Protein AF-A0A497JT30-F1 (afdb_monomer)

Radius of gyration: 20.69 Å; Cα contacts (8 Å, |Δi|>4): 55; chains: 1; bounding box: 44×39×53 Å

Solvent-accessible surface area (backbone atoms only — not comparable to full-atom values): 7100 Å² total; per-residue (Å²): 135,61,70,67,60,53,50,54,54,53,60,71,42,74,83,38,90,45,52,73,47,78,44,76,45,82,102,48,102,50,73,47,77,42,69,47,91,66,55,77,68,59,43,50,54,49,53,52,51,52,50,51,35,32,76,68,68,75,34,91,74,86,84,87,82,90,79,80,69,91,80,66,80,90,70,81,79,63,70,88,45,52,54,95,96,35,80,62,85,58,63,70,64,52,51,54,52,49,54,50,52,52,54,52,52,64,74,75,109

Foldseek 3Di:
DDLVLLVVVVVVCPPPPQFPDKDDDPPDSDIDTDGPDQDPVNVVVVVVVVVVCCVVVSDVDDDDDDDDPPPDDDDDDPPVQDDPNDRDDPPVVVVVVVVVVVVVVVVVD

Secondary structure (DSSP, 8-state):
--HHHHHHHHHHHTT-TTEEEEEEPTTSS-EEEEE-S--HHHHHHHHHHHHHHHHTTSSS---------TT----PPPGGGEETTEE---HHHHHHHHHHHHHHHHH--

Structure (mmCIF, N/CA/C/O backbone):
data_AF-A0A497JT30-F1
#
_entry.id   AF-A0A497JT30-F1
#
loop_
_atom_site.group_PDB
_atom_site.id
_atom_site.type_symbol
_atom_site.label_atom_id
_atom_site.label_alt_id
_atom_site.label_comp_id
_atom_site.label_asym_id
_atom_site.label_entity_id
_atom_site.label_seq_id
_atom_site.pdbx_PDB_ins_code
_atom_site.Cartn_x
_atom_site.Cartn_y
_atom_site.Cartn_z
_atom_site.occupancy
_atom_site.B_iso_or_equiv
_atom_site.auth_seq_id
_atom_site.auth_comp_id
_atom_site.auth_asym_id
_atom_site.auth_atom_id
_atom_site.pdbx_PDB_model_num
ATOM 1 N N . TYR A 1 1 ? -12.334 12.713 10.393 1.00 57.72 1 TYR A N 1
ATOM 2 C CA . TYR A 1 1 ? -11.340 11.716 10.822 1.00 57.72 1 TYR A CA 1
ATOM 3 C C . TYR A 1 1 ? -10.087 12.429 11.254 1.00 57.72 1 TYR A C 1
ATOM 5 O O . TYR A 1 1 ? -9.625 13.301 10.525 1.00 57.72 1 TYR A O 1
ATOM 13 N N . ASP A 1 2 ? -9.592 12.078 12.431 1.00 77.50 2 ASP A N 1
ATOM 14 C CA . ASP A 1 2 ? -8.378 12.620 13.038 1.00 77.50 2 ASP A CA 1
ATOM 15 C C . ASP A 1 2 ? -7.123 11.919 12.472 1.00 77.50 2 ASP A C 1
ATOM 17 O O . ASP A 1 2 ? -7.179 10.745 12.093 1.00 77.50 2 ASP A O 1
ATOM 21 N N . ASN A 1 3 ? -6.002 12.636 12.374 1.00 80.00 3 ASN A N 1
ATOM 22 C CA . ASN A 1 3 ? -4.718 12.078 11.937 1.00 80.00 3 ASN A CA 1
ATOM 23 C C . ASN A 1 3 ? -4.193 11.031 12.932 1.00 80.00 3 ASN A C 1
ATOM 25 O O . ASN A 1 3 ? -3.525 10.083 12.520 1.00 80.00 3 ASN A O 1
ATOM 29 N N . GLU A 1 4 ? -4.521 11.157 14.222 1.00 85.44 4 GLU A N 1
ATOM 30 C CA . GLU A 1 4 ? -4.093 10.199 15.246 1.00 85.44 4 GLU A CA 1
ATOM 31 C C . GLU A 1 4 ? -4.699 8.804 15.017 1.00 85.44 4 GLU A C 1
ATOM 33 O O . GLU A 1 4 ? -4.009 7.787 15.107 1.00 85.44 4 GLU A O 1
ATOM 38 N N . GLN A 1 5 ? -5.984 8.742 14.657 1.00 83.75 5 GLN A N 1
ATOM 39 C CA . GLN A 1 5 ? -6.664 7.477 14.361 1.00 83.75 5 GLN A CA 1
ATOM 40 C C . GLN A 1 5 ? -6.076 6.799 13.123 1.00 83.75 5 GLN A C 1
ATOM 42 O O . GLN A 1 5 ? -5.855 5.587 13.128 1.00 83.75 5 GLN A O 1
ATOM 47 N N . LEU A 1 6 ? -5.765 7.582 12.086 1.00 85.88 6 LEU A N 1
ATOM 48 C CA . LEU A 1 6 ? -5.118 7.052 10.892 1.00 85.88 6 LEU A CA 1
ATOM 49 C C . LEU A 1 6 ? -3.718 6.509 11.208 1.00 85.88 6 LEU A C 1
ATOM 51 O O . LEU A 1 6 ? -3.355 5.446 10.711 1.00 85.88 6 LEU A O 1
ATOM 55 N N . ALA A 1 7 ? -2.950 7.197 12.057 1.00 88.31 7 ALA A N 1
ATOM 56 C CA . ALA A 1 7 ? -1.636 6.731 12.492 1.00 88.31 7 ALA A CA 1
ATOM 57 C C . ALA A 1 7 ? -1.726 5.418 13.288 1.00 88.31 7 ALA A C 1
ATOM 59 O O . ALA A 1 7 ? -0.951 4.496 13.038 1.00 88.31 7 ALA A O 1
ATOM 60 N N . LYS A 1 8 ? -2.706 5.283 14.193 1.00 88.56 8 LYS A N 1
ATOM 61 C CA . LYS A 1 8 ? -2.958 4.026 14.923 1.00 88.56 8 LYS A CA 1
ATOM 62 C C . LYS A 1 8 ? -3.307 2.876 13.978 1.00 88.56 8 LYS A C 1
ATOM 64 O O . LYS A 1 8 ? -2.776 1.781 14.143 1.00 88.56 8 LYS A O 1
ATOM 69 N N . PHE A 1 9 ? -4.152 3.127 12.978 1.00 86.50 9 PHE A N 1
ATOM 70 C CA . PHE A 1 9 ? -4.489 2.129 11.962 1.00 86.50 9 PHE A CA 1
ATOM 71 C C . PHE A 1 9 ? -3.287 1.766 11.077 1.00 86.50 9 PHE A C 1
ATOM 73 O O . PHE A 1 9 ? -3.046 0.592 10.835 1.00 86.50 9 PHE A O 1
ATOM 80 N N . ALA A 1 10 ? -2.478 2.738 10.645 1.00 90.00 10 ALA A N 1
ATOM 81 C CA . ALA A 1 10 ? -1.241 2.454 9.915 1.00 90.00 10 ALA A CA 1
ATOM 82 C C . ALA A 1 10 ? -0.299 1.565 10.741 1.00 90.00 10 ALA A C 1
ATOM 84 O O . ALA A 1 10 ? 0.209 0.565 10.240 1.00 90.00 10 ALA A O 1
ATOM 85 N N . ASN A 1 11 ? -0.120 1.891 12.023 1.00 90.44 11 ASN A N 1
ATOM 86 C CA . ASN A 1 11 ? 0.740 1.129 12.924 1.00 90.44 11 ASN A CA 1
ATOM 87 C C . ASN A 1 11 ? 0.245 -0.303 13.152 1.00 90.44 11 ASN A C 1
ATOM 89 O O . ASN A 1 11 ? 1.070 -1.201 13.281 1.00 90.44 11 ASN A O 1
ATOM 93 N N . SER A 1 12 ? -1.071 -0.544 13.156 1.00 88.62 12 SER A N 1
ATOM 94 C CA . SER A 1 12 ? -1.621 -1.899 13.307 1.00 88.62 12 SER A CA 1
ATOM 95 C C . SER A 1 12 ? -1.442 -2.787 12.069 1.00 88.62 12 SER A C 1
ATOM 97 O O . SER A 1 12 ? -1.697 -3.991 12.144 1.00 88.62 12 SER A O 1
ATOM 99 N N . LEU A 1 13 ? -1.026 -2.208 10.937 1.00 88.38 13 LEU A N 1
ATOM 100 C CA . LEU A 1 13 ? -0.722 -2.922 9.697 1.00 88.38 13 LEU A CA 1
ATOM 101 C C . LEU A 1 13 ? 0.776 -3.236 9.543 1.00 88.38 13 LEU A C 1
ATOM 103 O O . LEU A 1 13 ? 1.115 -4.166 8.817 1.00 88.38 13 LEU A O 1
ATOM 107 N N . LEU A 1 14 ? 1.674 -2.501 10.210 1.00 86.94 14 LEU A N 1
ATOM 108 C CA . LEU A 1 14 ? 3.131 -2.620 10.018 1.00 86.94 14 LEU A CA 1
ATOM 109 C C . LEU A 1 14 ? 3.708 -3.991 10.406 1.00 86.94 14 LEU A C 1
ATOM 111 O O . LEU A 1 14 ? 4.725 -4.405 9.862 1.00 86.94 14 LEU A O 1
ATOM 115 N N . ASP A 1 15 ? 3.067 -4.695 11.334 1.00 88.50 15 ASP A N 1
ATOM 116 C CA . ASP A 1 15 ? 3.448 -6.026 11.816 1.00 88.50 15 ASP A CA 1
ATOM 117 C C . ASP A 1 15 ? 2.780 -7.171 11.028 1.00 88.50 15 ASP A C 1
ATOM 119 O O . ASP A 1 15 ? 2.979 -8.349 11.331 1.00 88.50 15 ASP A O 1
ATOM 123 N N . LYS A 1 16 ? 1.953 -6.859 10.022 1.00 87.31 16 LYS A N 1
ATOM 124 C CA . LYS A 1 16 ? 1.192 -7.864 9.277 1.00 87.31 16 LYS A CA 1
ATOM 125 C C . LYS A 1 16 ? 1.969 -8.341 8.054 1.00 87.31 16 LYS A C 1
ATOM 127 O O . LYS A 1 16 ? 2.204 -7.597 7.113 1.00 87.31 16 LYS A O 1
ATOM 132 N N . HIS A 1 17 ? 2.264 -9.637 8.025 1.00 84.62 17 HIS A N 1
ATOM 133 C CA . HIS A 1 17 ? 3.058 -10.306 6.985 1.00 84.62 17 HIS A CA 1
ATOM 134 C C . HIS A 1 17 ? 2.541 -10.147 5.544 1.00 84.62 17 HIS A C 1
ATOM 136 O O . HIS A 1 17 ? 3.300 -10.332 4.597 1.00 84.62 17 HIS A O 1
ATOM 142 N N . PHE A 1 18 ? 1.256 -9.841 5.359 1.00 85.00 18 PHE A N 1
ATOM 143 C CA . PHE A 1 18 ? 0.665 -9.634 4.034 1.00 85.00 18 PHE A CA 1
ATOM 144 C C . PHE A 1 18 ? 0.793 -8.195 3.519 1.00 85.00 18 PHE A C 1
ATOM 146 O O . PHE A 1 18 ? 0.468 -7.927 2.361 1.00 85.00 18 PHE A O 1
ATOM 153 N N . ILE A 1 19 ? 1.256 -7.270 4.359 1.00 89.31 19 ILE A N 1
ATOM 154 C CA . ILE A 1 19 ? 1.463 -5.871 4.008 1.00 89.31 19 ILE A CA 1
ATOM 155 C C . ILE A 1 19 ? 2.862 -5.737 3.416 1.00 89.31 19 ILE A C 1
ATOM 157 O O . ILE A 1 19 ? 3.866 -5.974 4.079 1.00 89.31 19 ILE A O 1
ATOM 161 N N . TRP A 1 20 ? 2.921 -5.369 2.139 1.00 87.19 20 TRP A N 1
ATOM 162 C CA . TRP A 1 20 ? 4.174 -5.151 1.422 1.00 87.19 20 TRP A CA 1
ATOM 163 C C . TRP A 1 20 ? 4.661 -3.713 1.570 1.00 87.19 20 TRP A C 1
ATOM 165 O O . TRP A 1 20 ? 5.845 -3.473 1.794 1.00 87.19 20 TRP A O 1
ATOM 175 N N . SER A 1 21 ? 3.755 -2.742 1.443 1.00 88.25 21 SER A N 1
ATOM 176 C CA . SER A 1 21 ? 4.083 -1.339 1.672 1.00 88.25 21 SER A CA 1
ATOM 177 C C . SER A 1 21 ? 2.871 -0.511 2.090 1.00 88.25 21 SER A C 1
ATOM 179 O O . SER A 1 21 ? 1.717 -0.850 1.823 1.00 88.25 21 SER A O 1
ATOM 181 N N . LEU A 1 22 ? 3.161 0.600 2.763 1.00 92.12 22 LEU A N 1
ATOM 182 C CA . LEU A 1 22 ? 2.203 1.588 3.242 1.00 92.12 22 LEU A CA 1
ATOM 183 C C . LEU A 1 22 ? 2.633 2.969 2.754 1.00 92.12 22 LEU A C 1
ATOM 185 O O . LEU A 1 22 ? 3.805 3.330 2.842 1.00 92.12 22 LEU A O 1
ATOM 189 N N . GLY A 1 23 ? 1.680 3.747 2.253 1.00 91.19 23 GLY A N 1
ATOM 190 C CA . GLY A 1 23 ? 1.902 5.106 1.777 1.00 91.19 23 GLY A CA 1
ATOM 191 C C . GLY A 1 23 ? 0.851 6.059 2.323 1.00 91.19 23 GLY A C 1
ATOM 192 O O . GLY A 1 23 ? -0.335 5.741 2.362 1.00 91.19 23 GLY A O 1
ATOM 193 N N . LYS A 1 24 ? 1.269 7.256 2.729 1.00 91.50 24 LYS A N 1
ATOM 194 C CA . LYS A 1 24 ? 0.350 8.328 3.114 1.00 91.50 24 LYS A CA 1
ATOM 195 C C . LYS A 1 24 ? -0.054 9.123 1.875 1.00 91.50 24 LYS A C 1
ATOM 197 O O . LYS A 1 24 ? 0.819 9.606 1.157 1.00 91.50 24 LYS A O 1
ATOM 202 N N . ILE A 1 25 ? -1.356 9.310 1.650 1.00 90.44 25 ILE A N 1
ATOM 203 C CA . ILE A 1 25 ? -1.818 10.235 0.607 1.00 90.44 25 ILE A CA 1
ATOM 204 C C . ILE A 1 25 ? -1.630 11.660 1.127 1.00 90.44 25 ILE A C 1
ATOM 206 O O . ILE A 1 25 ? -2.134 12.025 2.192 1.00 90.44 25 ILE A O 1
ATOM 210 N N . LEU A 1 26 ? -0.841 12.457 0.409 1.00 86.75 26 LEU A N 1
ATOM 211 C CA . LEU A 1 26 ? -0.567 13.837 0.793 1.00 86.75 26 LEU A CA 1
ATOM 212 C C . LEU A 1 26 ? -1.850 14.665 0.706 1.00 86.75 26 LEU A C 1
ATOM 214 O O . LEU A 1 26 ? -2.600 14.540 -0.253 1.00 86.75 26 LEU A O 1
ATOM 218 N N . ARG A 1 27 ? -2.060 15.556 1.684 1.00 87.69 27 ARG A N 1
ATOM 219 C CA . ARG A 1 27 ? -3.231 16.456 1.784 1.00 87.69 27 ARG A CA 1
ATOM 220 C C . ARG A 1 27 ? -4.580 15.763 2.012 1.00 87.69 27 ARG A C 1
ATOM 222 O O . ARG A 1 27 ? -5.581 16.454 2.158 1.00 87.69 27 ARG A O 1
ATOM 229 N N . GLU A 1 28 ? -4.605 14.442 2.127 1.00 88.62 28 GLU A N 1
ATOM 230 C CA . GLU A 1 28 ? -5.812 13.667 2.410 1.00 88.62 28 GLU A CA 1
ATOM 231 C C . GLU A 1 28 ? -5.636 12.879 3.703 1.00 88.62 28 GLU A C 1
ATOM 233 O O . GLU A 1 28 ? -4.534 12.428 4.009 1.00 88.62 28 GLU A O 1
ATOM 238 N N . ASN A 1 29 ? -6.706 12.643 4.470 1.00 89.38 29 ASN A N 1
ATOM 239 C CA . ASN A 1 29 ? -6.644 11.741 5.626 1.00 89.38 29 ASN A CA 1
ATOM 240 C C . ASN A 1 29 ? -6.845 10.266 5.216 1.00 89.38 29 ASN A C 1
ATOM 242 O O . ASN A 1 29 ? -7.711 9.580 5.747 1.00 89.38 29 ASN A O 1
ATOM 246 N N . ALA A 1 30 ? -6.049 9.802 4.248 1.00 91.56 30 ALA A N 1
ATOM 247 C CA . ALA A 1 30 ? -6.122 8.456 3.678 1.00 91.56 30 ALA A CA 1
ATOM 248 C C . ALA A 1 30 ? -4.744 7.771 3.607 1.00 91.56 30 ALA A C 1
ATOM 250 O O . ALA A 1 30 ? -3.703 8.432 3.730 1.00 91.56 30 ALA A O 1
ATOM 251 N N . LEU A 1 31 ? -4.755 6.448 3.422 1.00 92.00 31 LEU A N 1
ATOM 252 C CA . LEU A 1 31 ? -3.583 5.585 3.250 1.00 92.00 31 LEU A CA 1
ATOM 253 C C . LEU A 1 31 ? -3.723 4.753 1.976 1.00 92.00 31 LEU A C 1
ATOM 255 O O . LEU A 1 31 ? -4.809 4.288 1.644 1.00 92.00 31 LEU A O 1
ATOM 259 N N . ILE A 1 32 ? -2.595 4.510 1.320 1.00 92.56 32 ILE A N 1
ATOM 260 C CA . ILE A 1 32 ? -2.430 3.472 0.310 1.00 92.56 32 ILE A CA 1
ATOM 261 C C . ILE A 1 32 ? -1.793 2.274 1.004 1.00 92.56 32 ILE A C 1
ATOM 263 O O . ILE A 1 32 ? -0.741 2.401 1.632 1.00 92.56 32 ILE A O 1
ATOM 267 N N . VAL A 1 33 ? -2.429 1.114 0.875 1.00 90.56 33 VAL A N 1
ATOM 268 C CA . VAL A 1 33 ? -1.925 -0.155 1.397 1.00 90.56 33 VAL A CA 1
ATOM 269 C C . VAL A 1 33 ? -1.656 -1.073 0.217 1.00 90.56 33 VAL A C 1
ATOM 271 O O . VAL A 1 33 ? -2.573 -1.422 -0.524 1.00 90.56 33 VAL A O 1
ATOM 274 N N . VAL A 1 34 ? -0.404 -1.479 0.046 1.00 88.06 34 VAL A N 1
ATOM 275 C CA . VAL A 1 34 ? -0.023 -2.489 -0.937 1.00 88.06 34 VAL A CA 1
ATOM 276 C C . VAL A 1 34 ? 0.154 -3.798 -0.196 1.00 88.06 34 VAL A C 1
ATOM 278 O O . VAL A 1 34 ? 0.985 -3.908 0.703 1.00 88.06 34 VAL A O 1
ATOM 281 N N . SER A 1 35 ? -0.635 -4.794 -0.578 1.00 86.19 35 SER A N 1
ATOM 282 C CA . SER A 1 35 ? -0.550 -6.136 -0.011 1.00 86.19 35 SER A CA 1
ATOM 283 C C . SER A 1 35 ? -0.006 -7.116 -1.040 1.00 86.19 35 SER A C 1
ATOM 285 O O . SER A 1 35 ? -0.345 -7.027 -2.220 1.00 86.19 35 SER A O 1
ATOM 287 N N . ARG A 1 36 ? 0.817 -8.069 -0.601 1.00 81.94 36 ARG A N 1
ATOM 288 C CA . ARG A 1 36 ? 1.366 -9.129 -1.456 1.00 81.94 36 ARG A CA 1
ATOM 289 C C . ARG A 1 36 ? 1.037 -10.490 -0.854 1.00 81.94 36 ARG A C 1
ATOM 291 O O . ARG A 1 36 ? 0.926 -10.628 0.359 1.00 81.94 36 ARG A O 1
ATOM 298 N N . CYS A 1 37 ? 0.900 -11.499 -1.712 1.00 72.88 37 CYS A N 1
ATOM 299 C CA . CYS A 1 37 ? 0.764 -12.899 -1.300 1.00 72.88 37 CYS A CA 1
ATOM 300 C C . CYS A 1 37 ? -0.464 -13.203 -0.418 1.00 72.88 37 CYS A C 1
ATOM 302 O O . CYS A 1 37 ? -0.395 -14.090 0.427 1.00 72.88 37 CYS A O 1
ATOM 304 N N . ILE A 1 38 ? -1.595 -12.515 -0.617 1.00 83.44 38 ILE A N 1
ATOM 305 C CA . ILE A 1 38 ? -2.852 -12.879 0.054 1.00 83.44 38 ILE A CA 1
ATOM 306 C C . ILE A 1 38 ? -3.596 -13.924 -0.793 1.00 83.44 38 ILE A C 1
ATOM 308 O O . ILE A 1 38 ? -3.974 -13.625 -1.931 1.00 83.44 38 ILE A O 1
ATOM 312 N N . PRO A 1 39 ? -3.867 -15.136 -0.273 1.00 86.50 39 PRO A N 1
ATOM 313 C CA . PRO A 1 39 ? -4.744 -16.087 -0.946 1.00 86.50 39 PRO A CA 1
ATOM 314 C C . PRO A 1 39 ? -6.131 -15.483 -1.194 1.00 86.50 39 PRO A C 1
ATOM 316 O O . PRO A 1 39 ? -6.670 -14.787 -0.339 1.00 86.50 39 PRO A O 1
ATOM 319 N N . ARG A 1 40 ? -6.778 -15.809 -2.322 1.00 84.31 40 ARG A N 1
ATOM 320 C CA . ARG A 1 40 ? -8.092 -15.231 -2.695 1.00 84.31 40 ARG A CA 1
ATOM 321 C C . ARG A 1 40 ? -9.159 -15.325 -1.594 1.00 84.31 40 ARG A C 1
ATOM 323 O O . ARG A 1 40 ? -10.038 -14.470 -1.516 1.00 84.31 40 ARG A O 1
A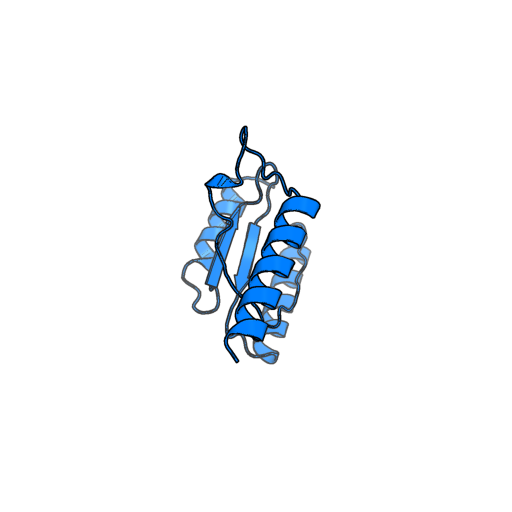TOM 330 N N . LYS A 1 41 ? -9.124 -16.381 -0.773 1.00 88.62 41 LYS A N 1
ATOM 331 C CA . LYS A 1 41 ? -10.044 -16.546 0.362 1.00 88.62 41 LYS A CA 1
ATOM 332 C C . LYS A 1 41 ? -9.754 -15.533 1.472 1.00 88.62 41 LYS A C 1
ATOM 334 O O . LYS A 1 41 ? -10.664 -14.819 1.869 1.00 88.62 41 LYS A O 1
ATOM 339 N N . GLU A 1 42 ? -8.498 -15.415 1.890 1.00 87.25 42 GLU A N 1
ATOM 340 C CA . GLU A 1 42 ? -8.091 -14.453 2.920 1.00 87.25 42 GLU A CA 1
ATOM 341 C C . GLU A 1 42 ? -8.245 -13.005 2.459 1.00 87.25 42 GLU A C 1
ATOM 343 O O . GLU A 1 42 ? -8.574 -12.134 3.255 1.00 87.25 42 GLU A O 1
ATOM 348 N N . PHE A 1 43 ? -8.104 -12.744 1.158 1.00 86.81 43 PHE A N 1
ATOM 349 C CA . PHE A 1 43 ? -8.375 -11.421 0.607 1.00 86.81 43 PHE A CA 1
ATOM 350 C C . PHE A 1 43 ? -9.843 -11.029 0.786 1.00 86.81 43 PHE A C 1
ATOM 352 O O . PHE A 1 43 ? -10.132 -9.912 1.203 1.00 86.81 43 PHE A O 1
ATOM 359 N N . ARG A 1 44 ? -10.774 -11.958 0.530 1.00 89.38 44 ARG A N 1
ATOM 360 C CA . ARG A 1 44 ? -12.202 -11.719 0.784 1.00 89.38 44 ARG A CA 1
ATOM 361 C C . ARG A 1 44 ? -12.472 -11.476 2.266 1.00 89.38 44 ARG A C 1
ATOM 363 O O . ARG A 1 44 ? -13.099 -10.476 2.582 1.00 89.38 44 ARG A O 1
ATOM 370 N N . ASN A 1 45 ? -11.893 -12.290 3.153 1.00 91.25 45 ASN A N 1
ATOM 371 C CA . ASN A 1 45 ? -11.997 -12.075 4.601 1.00 91.25 45 ASN A CA 1
ATOM 372 C C . ASN A 1 45 ? -11.491 -10.678 5.009 1.00 91.25 45 ASN A C 1
ATOM 374 O O . ASN A 1 45 ? -12.088 -10.015 5.854 1.00 91.25 45 ASN A O 1
ATOM 378 N N . PHE A 1 46 ? -10.400 -10.211 4.396 1.00 87.31 46 PHE A N 1
ATOM 379 C CA . PHE A 1 46 ? -9.860 -8.880 4.650 1.00 87.31 46 PHE A CA 1
ATOM 380 C C . PHE A 1 46 ? -10.798 -7.766 4.161 1.00 87.31 46 PHE A C 1
ATOM 382 O O . PHE A 1 46 ? -11.029 -6.803 4.886 1.00 87.31 46 PHE A O 1
ATOM 389 N N . VAL A 1 47 ? -11.394 -7.904 2.973 1.00 90.69 47 VAL A N 1
ATOM 390 C CA . VAL A 1 47 ? -12.404 -6.963 2.449 1.00 90.69 47 VAL A CA 1
ATOM 391 C C . VAL A 1 47 ? -13.662 -6.940 3.328 1.00 90.69 47 VAL A C 1
ATOM 393 O O . VAL A 1 47 ? -14.199 -5.867 3.619 1.00 90.69 47 VAL A O 1
ATOM 396 N N . ASP A 1 48 ? -14.106 -8.096 3.821 1.00 93.94 48 ASP A N 1
ATOM 397 C CA . ASP A 1 48 ? -15.235 -8.196 4.750 1.00 93.94 48 ASP A CA 1
ATOM 398 C C . ASP A 1 48 ? -14.919 -7.490 6.076 1.00 93.94 48 ASP A C 1
ATOM 400 O O . ASP A 1 48 ? -15.723 -6.695 6.568 1.00 93.94 48 ASP A O 1
ATOM 404 N N . PHE A 1 49 ? -13.706 -7.680 6.603 1.00 90.44 49 PHE A N 1
ATOM 405 C CA . PHE A 1 49 ? -13.220 -6.970 7.785 1.00 90.44 49 PHE A CA 1
ATOM 406 C C . PHE A 1 49 ? -13.166 -5.447 7.574 1.00 90.44 49 PHE A C 1
ATOM 408 O O . PHE A 1 49 ? -13.617 -4.689 8.431 1.00 90.44 49 PHE A O 1
ATOM 415 N N . LEU A 1 50 ? -12.683 -4.967 6.423 1.00 90.25 50 LEU A N 1
ATOM 416 C CA . LEU A 1 50 ? -12.711 -3.535 6.094 1.00 90.25 50 LEU A CA 1
ATOM 417 C C . LEU A 1 50 ? -14.147 -2.999 6.004 1.00 90.25 50 LEU A C 1
ATOM 419 O O . LEU A 1 50 ? -14.427 -1.890 6.460 1.00 90.25 50 LEU A O 1
ATOM 423 N N . SER A 1 51 ? -15.075 -3.803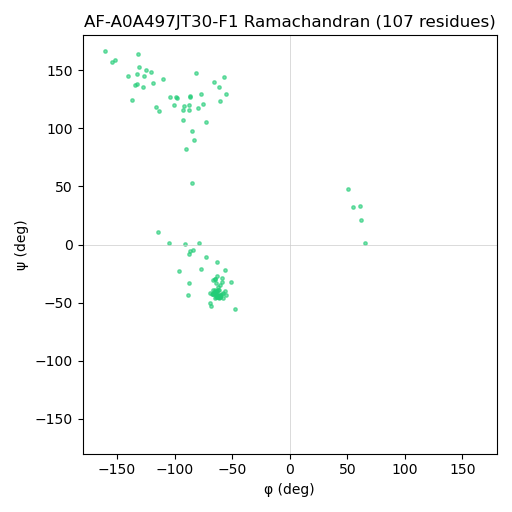 5.485 1.00 93.62 51 SER A N 1
ATOM 424 C CA . SER A 1 51 ? -16.504 -3.472 5.450 1.00 93.62 51 SER A CA 1
ATOM 425 C C . SER A 1 51 ? -17.115 -3.383 6.848 1.00 93.62 51 SER A C 1
ATOM 427 O O . SER A 1 51 ? -17.926 -2.493 7.106 1.00 93.62 51 SER A O 1
ATOM 429 N N . ASP A 1 52 ? -16.721 -4.271 7.766 1.00 94.12 52 ASP A N 1
ATOM 430 C CA . ASP A 1 52 ? -17.100 -4.197 9.181 1.00 94.12 52 ASP A CA 1
ATOM 431 C C . ASP A 1 52 ? -16.583 -2.907 9.825 1.00 94.12 52 ASP A C 1
ATOM 433 O O . ASP A 1 52 ? -17.330 -2.230 10.536 1.00 94.12 52 ASP A O 1
ATOM 437 N N . LEU A 1 53 ? -15.322 -2.542 9.571 1.00 89.81 53 LEU A N 1
ATOM 438 C CA . LEU A 1 53 ? -14.739 -1.299 10.079 1.00 89.81 53 LEU A CA 1
ATOM 439 C C . LEU A 1 53 ? -15.465 -0.066 9.535 1.00 89.81 53 LEU A C 1
ATOM 441 O O . LEU A 1 53 ? -15.703 0.876 10.294 1.00 89.81 53 LEU A O 1
ATOM 445 N N . ALA A 1 54 ? -15.856 -0.085 8.260 1.00 90.69 54 ALA A N 1
ATOM 446 C CA . ALA A 1 54 ? -16.635 0.986 7.650 1.00 90.69 54 ALA A CA 1
ATOM 447 C C . ALA A 1 54 ? -18.034 1.106 8.272 1.00 90.69 54 ALA A C 1
ATOM 449 O O . ALA A 1 54 ? -18.452 2.191 8.675 1.00 90.69 54 ALA A O 1
ATOM 450 N N . ARG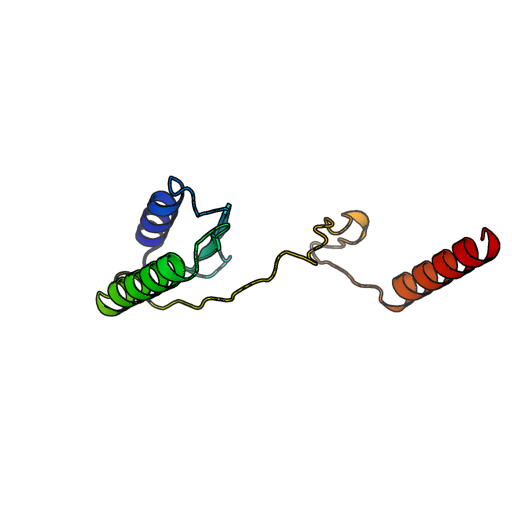 A 1 55 ? -18.734 -0.022 8.460 1.00 93.44 55 ARG A N 1
ATOM 451 C CA . ARG A 1 55 ? -20.042 -0.060 9.139 1.00 93.44 55 ARG A CA 1
ATOM 452 C C . ARG A 1 55 ? -19.975 0.435 10.582 1.00 93.44 55 ARG A C 1
ATOM 454 O O . ARG A 1 55 ? -20.903 1.090 11.044 1.00 93.44 55 ARG A O 1
ATOM 461 N N . LYS A 1 56 ? -18.872 0.163 11.282 1.00 90.38 56 LYS A N 1
ATOM 462 C CA . LYS A 1 56 ? -18.608 0.661 12.642 1.00 90.38 56 LYS A CA 1
ATOM 463 C C . LYS A 1 56 ? -18.131 2.116 12.682 1.00 90.38 56 LYS A C 1
ATOM 465 O O . LYS A 1 56 ? -17.838 2.607 13.766 1.00 90.38 56 LYS A O 1
ATOM 470 N N . GLN A 1 57 ? -18.024 2.791 11.534 1.00 86.50 57 GLN A N 1
ATOM 471 C CA . GLN A 1 57 ? -17.482 4.148 11.420 1.00 86.50 57 GLN A CA 1
ATOM 472 C C . GLN A 1 57 ? -16.068 4.275 12.018 1.00 86.50 57 GLN A C 1
ATOM 474 O O . GLN A 1 57 ? -15.678 5.319 12.537 1.00 86.50 57 GLN A O 1
ATOM 479 N N . ILE A 1 58 ? -15.266 3.209 11.934 1.00 83.19 58 ILE A N 1
ATOM 480 C CA . ILE A 1 58 ? -13.834 3.228 12.278 1.00 83.19 58 ILE A CA 1
ATOM 481 C C . ILE A 1 58 ? -13.006 3.634 11.055 1.00 83.19 58 ILE A C 1
ATOM 483 O O . ILE A 1 58 ? -11.996 4.317 11.188 1.00 83.19 58 ILE A O 1
ATOM 487 N N . VAL A 1 59 ? -13.456 3.252 9.861 1.00 84.19 59 VAL A N 1
ATOM 488 C CA . VAL A 1 59 ? -12.918 3.704 8.574 1.00 84.19 59 VAL A CA 1
ATOM 489 C C . VAL A 1 59 ? -14.044 4.417 7.830 1.00 84.19 59 VAL A C 1
ATOM 491 O O . VAL A 1 59 ? -15.183 3.964 7.874 1.00 84.19 59 VAL A O 1
ATOM 494 N N . LYS A 1 60 ? -13.759 5.538 7.161 1.00 85.94 60 LYS A N 1
ATOM 495 C CA . LYS A 1 60 ? -14.795 6.285 6.432 1.00 85.94 60 LYS A CA 1
ATOM 496 C C . LYS A 1 60 ? -15.298 5.507 5.215 1.00 85.94 60 LYS A C 1
ATOM 498 O O . LYS A 1 60 ? -16.496 5.338 5.027 1.00 85.94 60 LYS A O 1
ATOM 503 N N . ASP A 1 61 ? -14.354 5.084 4.388 1.00 89.62 61 ASP A N 1
ATOM 504 C CA . ASP A 1 61 ? -14.546 4.402 3.118 1.00 89.62 61 ASP A CA 1
ATOM 505 C C . ASP A 1 61 ? -13.241 3.683 2.738 1.00 89.62 61 ASP A C 1
ATOM 507 O O . ASP A 1 61 ? -12.189 3.885 3.351 1.00 89.62 61 ASP A O 1
ATOM 511 N N . TYR A 1 62 ? -13.319 2.786 1.757 1.00 91.12 62 TYR A N 1
ATOM 512 C CA . TYR A 1 62 ? -12.145 2.160 1.163 1.00 91.12 62 TYR A CA 1
ATOM 51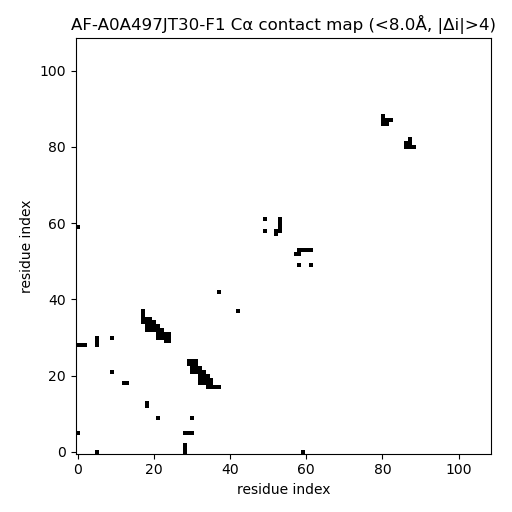3 C C . TYR A 1 62 ? -12.426 1.766 -0.289 1.00 91.12 62 TYR A C 1
ATOM 515 O O . TYR A 1 62 ? -13.569 1.609 -0.716 1.00 91.12 62 TYR A O 1
ATOM 523 N N . THR A 1 63 ? -11.365 1.596 -1.069 1.00 91.88 63 THR A N 1
ATOM 524 C CA . THR A 1 63 ? -11.415 1.049 -2.428 1.00 91.88 63 THR A CA 1
ATOM 525 C C . THR A 1 63 ? -10.214 0.135 -2.607 1.00 91.88 63 THR A C 1
ATOM 527 O O . THR A 1 63 ? -9.152 0.394 -2.040 1.00 91.88 63 THR A O 1
ATOM 530 N N . TYR A 1 64 ? -10.374 -0.945 -3.367 1.00 90.44 64 TYR A N 1
ATOM 531 C CA . TYR A 1 64 ? -9.297 -1.891 -3.634 1.00 90.44 64 TYR A CA 1
ATOM 532 C C . TYR A 1 64 ? -9.188 -2.199 -5.124 1.00 90.44 64 TYR A C 1
ATOM 534 O O . TYR A 1 64 ? -10.167 -2.144 -5.864 1.00 90.44 64 TYR A O 1
ATOM 542 N N . TRP A 1 65 ? -7.975 -2.559 -5.531 1.00 86.62 65 TRP A N 1
ATOM 543 C CA . TRP A 1 65 ? -7.631 -2.949 -6.890 1.00 86.62 65 TRP A CA 1
ATOM 544 C C . TRP A 1 65 ? -6.766 -4.204 -6.815 1.00 86.62 65 TRP A C 1
ATOM 546 O O . TRP A 1 65 ? -5.885 -4.301 -5.958 1.00 86.62 65 TRP A O 1
ATOM 556 N N . LEU A 1 66 ? -7.023 -5.171 -7.692 1.00 84.50 66 LEU A N 1
ATOM 557 C CA . LEU A 1 66 ? -6.166 -6.342 -7.843 1.00 84.50 66 LEU A CA 1
ATOM 558 C C . LEU A 1 66 ? -5.157 -6.048 -8.949 1.00 84.50 66 LEU A C 1
ATOM 560 O O . LEU A 1 66 ? -5.542 -5.854 -10.099 1.00 84.50 66 LEU A O 1
ATOM 564 N N . PHE A 1 67 ? -3.878 -6.002 -8.587 1.00 76.81 67 PHE A N 1
ATOM 565 C CA . PHE A 1 67 ? -2.785 -5.826 -9.535 1.00 76.81 67 PHE A CA 1
ATOM 566 C C . PHE A 1 67 ? -2.155 -7.177 -9.854 1.00 76.81 67 PHE A C 1
ATOM 568 O O . PHE A 1 67 ? -1.756 -7.907 -8.943 1.00 76.81 67 PHE A O 1
ATOM 575 N N . ASP A 1 68 ? -2.051 -7.494 -11.143 1.00 73.19 68 ASP A N 1
ATOM 576 C CA . ASP A 1 68 ? -1.202 -8.587 -11.601 1.00 73.19 68 ASP A CA 1
ATOM 577 C C . ASP A 1 68 ? 0.249 -8.093 -11.654 1.00 73.19 68 ASP A C 1
ATOM 579 O O . ASP A 1 68 ? 0.576 -7.142 -12.363 1.00 73.19 68 ASP A O 1
ATOM 583 N N . TYR A 1 69 ? 1.111 -8.704 -10.843 1.00 66.19 69 TYR A N 1
ATOM 584 C CA . TYR A 1 69 ? 2.520 -8.331 -10.741 1.00 66.19 69 TYR A CA 1
ATOM 585 C C . TYR A 1 69 ? 3.399 -8.983 -11.814 1.00 66.19 69 TYR A C 1
ATOM 587 O O . TYR A 1 69 ? 4.588 -8.667 -11.856 1.00 66.19 69 TYR A O 1
ATOM 595 N N . ALA A 1 70 ? 2.856 -9.873 -12.655 1.00 65.75 70 ALA A N 1
ATOM 596 C CA . ALA A 1 70 ? 3.641 -10.621 -13.637 1.00 65.75 70 ALA A CA 1
ATOM 597 C C . ALA A 1 70 ? 4.403 -9.720 -14.633 1.00 65.75 70 ALA A C 1
ATOM 599 O O . ALA A 1 70 ? 5.529 -10.052 -14.990 1.00 65.75 70 ALA A O 1
ATOM 600 N N . ASP A 1 71 ? 3.852 -8.550 -14.984 1.00 58.31 71 ASP A N 1
ATOM 601 C CA . ASP A 1 71 ? 4.398 -7.663 -16.028 1.00 58.31 71 ASP A CA 1
ATOM 602 C C . ASP A 1 71 ? 4.921 -6.309 -15.509 1.00 58.31 71 ASP A C 1
ATOM 604 O O . ASP A 1 71 ? 5.210 -5.389 -16.280 1.00 58.31 71 ASP A O 1
ATOM 608 N N . VAL A 1 72 ? 5.054 -6.134 -14.190 1.00 62.44 72 VAL A N 1
ATOM 609 C CA . VAL A 1 72 ? 5.434 -4.829 -13.631 1.00 62.44 72 VAL A CA 1
ATOM 610 C C . VAL A 1 72 ? 6.954 -4.658 -13.639 1.00 62.44 72 VAL A C 1
ATOM 612 O O . VAL A 1 72 ? 7.653 -5.070 -12.713 1.00 62.44 72 VAL A O 1
ATOM 615 N N . SER A 1 73 ? 7.476 -3.963 -14.652 1.00 62.78 73 SER A N 1
ATOM 616 C CA . SER A 1 73 ? 8.836 -3.416 -14.610 1.00 62.78 73 SER A CA 1
ATOM 617 C C . SER A 1 73 ? 8.859 -2.219 -13.648 1.00 62.78 73 SER A C 1
ATOM 619 O O . SER A 1 73 ? 8.350 -1.139 -13.957 1.00 62.78 73 SER A O 1
ATOM 621 N N . GLN A 1 74 ? 9.432 -2.401 -12.457 1.00 64.19 74 GLN A N 1
ATOM 622 C CA . GLN A 1 74 ? 9.710 -1.291 -11.546 1.00 64.19 74 GLN A CA 1
ATOM 623 C C . GLN A 1 74 ? 11.027 -0.635 -11.953 1.00 64.19 74 GLN A C 1
ATOM 625 O O . GLN A 1 74 ? 12.095 -1.021 -11.484 1.00 64.19 74 GLN A O 1
ATOM 630 N N . GLN A 1 75 ? 10.958 0.357 -12.840 1.00 67.06 75 GLN A N 1
ATOM 631 C CA . GLN A 1 75 ? 12.094 1.233 -13.101 1.00 67.06 75 GLN A CA 1
ATOM 632 C C . GLN A 1 75 ? 11.864 2.585 -12.424 1.00 67.06 75 GLN A C 1
ATOM 634 O O . GLN A 1 75 ? 10.815 3.201 -12.634 1.00 67.06 75 GLN A O 1
ATOM 639 N N . PRO A 1 76 ? 12.815 3.069 -11.603 1.00 72.38 76 PRO A N 1
ATOM 640 C CA . PRO A 1 76 ? 12.726 4.418 -11.075 1.00 72.38 76 PRO A CA 1
ATOM 641 C C . PRO A 1 76 ? 12.754 5.401 -12.245 1.00 72.38 76 PRO A C 1
ATOM 643 O O . PRO A 1 76 ? 13.576 5.267 -13.154 1.00 72.38 76 PRO A O 1
ATOM 646 N N . ILE A 1 77 ? 11.874 6.405 -12.220 1.00 73.75 77 ILE A N 1
ATOM 647 C CA . ILE A 1 77 ? 11.937 7.493 -13.198 1.00 73.75 77 ILE A CA 1
ATOM 648 C C . ILE A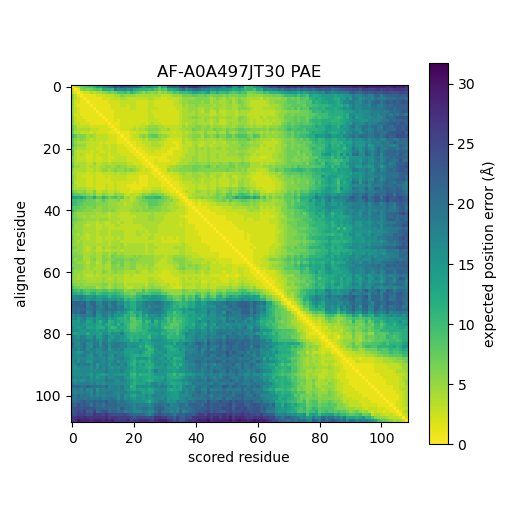 1 77 ? 13.300 8.180 -13.025 1.00 73.75 77 ILE A C 1
ATOM 650 O O . ILE A 1 77 ? 13.607 8.641 -11.920 1.00 73.75 77 ILE A O 1
ATOM 654 N N . PRO A 1 78 ? 14.126 8.266 -14.082 1.00 79.25 78 PRO A N 1
ATOM 655 C CA . PRO A 1 78 ? 15.432 8.898 -13.990 1.00 79.25 78 PRO A CA 1
ATOM 656 C C . PRO A 1 78 ? 15.336 10.340 -13.471 1.00 79.25 78 PRO A C 1
ATOM 658 O O . PRO A 1 78 ? 14.568 11.154 -13.988 1.00 79.25 78 PRO A O 1
ATOM 661 N N . TYR A 1 79 ? 16.144 10.678 -12.460 1.00 75.25 79 TYR A N 1
ATOM 662 C CA . TYR A 1 79 ? 16.097 11.990 -11.795 1.00 75.25 79 TYR A CA 1
ATOM 663 C C . TYR A 1 79 ? 16.349 13.163 -12.757 1.00 75.25 79 TYR A C 1
ATOM 665 O O . TYR A 1 79 ? 15.818 14.258 -12.585 1.00 75.25 79 TYR A O 1
ATOM 673 N N . ASN A 1 80 ? 17.112 12.931 -13.826 1.00 79.88 80 ASN A N 1
ATOM 674 C CA . ASN A 1 80 ? 17.368 13.925 -14.865 1.00 79.88 80 ASN A CA 1
ATOM 675 C C . ASN A 1 80 ? 16.106 14.366 -15.638 1.00 79.88 80 ASN A C 1
ATOM 677 O O . ASN A 1 80 ? 16.175 15.406 -16.294 1.00 79.88 80 ASN A O 1
ATOM 681 N N . LEU A 1 81 ? 14.985 13.639 -15.549 1.00 78.69 81 LEU A N 1
ATOM 682 C CA . LEU A 1 81 ? 13.678 14.018 -16.113 1.00 78.69 81 LEU A CA 1
ATOM 683 C C . LEU A 1 81 ? 12.848 14.903 -15.172 1.00 78.69 81 LEU A C 1
ATOM 685 O O . LEU A 1 81 ? 11.779 15.392 -15.541 1.00 78.69 81 LEU A O 1
ATOM 689 N N . PHE A 1 82 ? 13.329 15.125 -13.951 1.00 81.94 82 PHE A N 1
ATOM 690 C CA . PHE A 1 82 ? 12.693 16.016 -12.998 1.00 81.94 82 PHE A CA 1
ATOM 691 C C . PHE A 1 82 ? 13.185 17.454 -13.221 1.00 81.94 82 PHE A C 1
ATOM 693 O O . PHE A 1 82 ? 14.388 17.739 -13.284 1.00 81.94 82 PHE A O 1
ATOM 700 N N . ARG A 1 83 ? 12.247 18.389 -13.387 1.00 81.06 83 ARG A N 1
ATOM 701 C CA . ARG A 1 83 ? 12.508 19.820 -13.591 1.00 81.06 83 ARG A CA 1
ATOM 702 C C . ARG A 1 83 ? 11.527 20.620 -12.744 1.00 81.06 83 ARG A C 1
ATOM 704 O O . ARG A 1 83 ? 10.320 20.450 -12.866 1.00 81.06 83 ARG A O 1
ATOM 711 N N . LYS A 1 84 ? 12.038 21.509 -11.885 1.00 83.56 84 LYS A N 1
ATOM 712 C CA . LYS A 1 84 ? 11.219 22.383 -11.016 1.00 83.56 84 LYS A CA 1
ATOM 713 C C . LYS A 1 84 ? 10.147 21.616 -10.216 1.00 83.56 84 LYS A C 1
ATOM 715 O O . LYS A 1 84 ? 8.984 22.011 -10.189 1.00 83.56 84 LYS A O 1
ATOM 720 N N . ASN A 1 85 ? 10.538 20.512 -9.581 1.00 78.31 85 ASN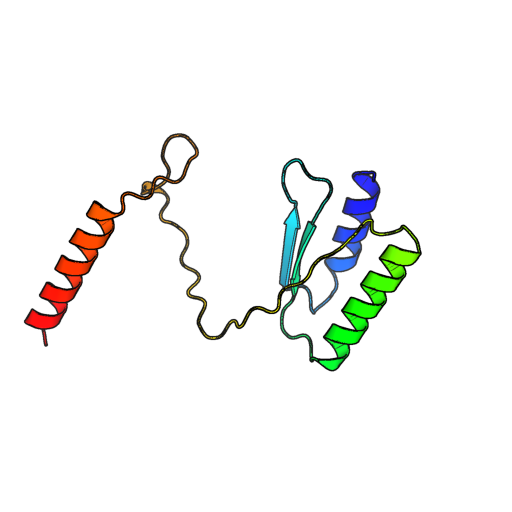 A N 1
ATOM 721 C CA . ASN A 1 85 ? 9.657 19.643 -8.791 1.00 78.31 85 ASN A CA 1
ATOM 722 C C . ASN A 1 85 ? 8.510 18.976 -9.563 1.00 78.31 85 ASN A C 1
ATOM 724 O O . ASN A 1 85 ? 7.505 18.581 -8.972 1.00 78.31 85 ASN A O 1
ATOM 728 N N . ARG A 1 86 ? 8.639 18.864 -10.885 1.00 79.06 86 ARG A N 1
ATOM 729 C CA . ARG A 1 86 ? 7.669 18.185 -11.736 1.00 79.06 86 ARG A CA 1
ATOM 730 C C . ARG A 1 86 ? 8.395 17.250 -12.683 1.00 79.06 86 ARG A C 1
ATOM 732 O O . ARG A 1 86 ? 9.507 17.530 -13.132 1.00 79.06 86 ARG A O 1
ATOM 739 N N . TRP A 1 87 ? 7.743 16.140 -12.986 1.00 80.69 87 TRP A N 1
ATOM 740 C CA . TRP A 1 87 ? 8.155 15.293 -14.087 1.00 80.69 87 TRP A CA 1
ATOM 741 C C . TRP A 1 87 ? 7.696 15.938 -15.394 1.00 80.69 87 TRP A C 1
ATOM 743 O O . TRP A 1 87 ? 6.538 16.342 -15.510 1.00 80.69 87 TRP A O 1
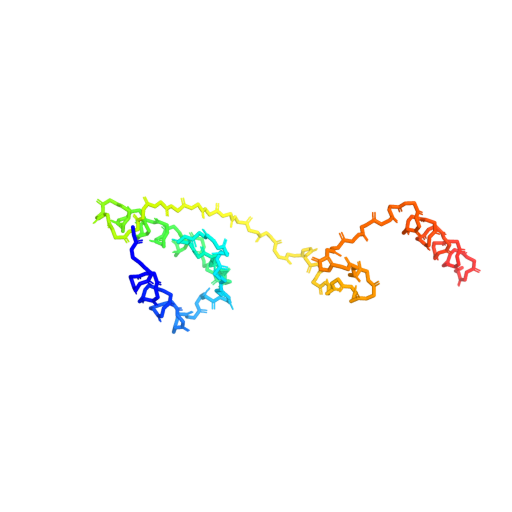ATOM 753 N N . ILE A 1 88 ? 8.614 16.074 -16.348 1.00 81.62 88 ILE A N 1
ATOM 754 C CA . ILE A 1 88 ? 8.301 16.540 -17.697 1.00 81.62 88 ILE A CA 1
ATOM 755 C C . ILE A 1 88 ? 8.550 15.368 -18.638 1.00 81.62 88 ILE A C 1
ATOM 757 O O . ILE A 1 88 ? 9.682 14.910 -18.780 1.00 81.62 88 ILE A O 1
ATOM 761 N N . TYR A 1 89 ? 7.481 14.884 -19.263 1.00 82.69 89 TYR A N 1
ATOM 762 C CA . TYR A 1 89 ? 7.556 13.851 -20.284 1.00 82.69 89 TYR A CA 1
ATOM 763 C C . TYR A 1 89 ? 7.643 14.497 -21.669 1.00 82.69 89 TYR A C 1
ATOM 765 O O . TYR A 1 89 ? 6.665 15.047 -22.172 1.00 82.69 89 TYR A O 1
ATOM 773 N N . GLU A 1 90 ? 8.824 14.445 -22.284 1.00 85.88 90 GLU A N 1
ATOM 774 C CA . GLU A 1 90 ? 9.047 14.921 -23.653 1.00 85.88 90 GLU A CA 1
ATOM 775 C C . GLU A 1 90 ? 8.803 13.766 -24.639 1.00 85.88 90 GLU A C 1
ATOM 777 O O . GLU A 1 90 ? 9.748 13.088 -25.047 1.00 85.88 90 GLU A O 1
ATOM 782 N N . HIS A 1 91 ? 7.535 13.508 -24.983 1.00 88.88 91 HIS A N 1
ATOM 783 C CA . HIS A 1 91 ? 7.122 12.339 -25.778 1.00 88.88 91 HIS A CA 1
ATOM 784 C C . HIS A 1 91 ? 7.982 12.117 -27.034 1.00 88.88 91 HIS A C 1
ATOM 786 O O . HIS A 1 91 ? 8.620 11.072 -27.160 1.00 88.88 91 HIS A O 1
ATOM 792 N N . GLU A 1 92 ? 8.086 13.131 -27.896 1.00 93.75 92 GLU A N 1
ATOM 793 C CA . GLU A 1 92 ? 8.830 13.074 -29.166 1.00 93.75 92 GLU A CA 1
ATOM 794 C C . GLU A 1 92 ? 10.296 12.665 -28.981 1.00 93.75 92 GLU A C 1
ATOM 796 O O . GLU A 1 92 ? 10.832 11.814 -29.687 1.00 93.75 92 GLU A O 1
ATOM 801 N N . LYS A 1 93 ? 10.954 13.230 -27.966 1.00 89.56 93 LYS A N 1
ATOM 802 C CA . LYS A 1 93 ? 12.362 12.957 -27.660 1.00 89.56 93 LYS A CA 1
ATOM 803 C C . LYS A 1 93 ? 12.575 11.519 -27.200 1.00 89.56 93 LYS A C 1
ATOM 805 O O . LYS A 1 93 ? 13.584 10.901 -27.541 1.00 89.56 93 LYS A O 1
ATOM 810 N N . HIS A 1 94 ? 11.644 10.989 -26.409 1.00 88.31 94 HIS A N 1
ATOM 811 C CA . HIS A 1 94 ? 11.696 9.601 -25.964 1.00 88.31 94 HIS A CA 1
ATOM 812 C C . HIS A 1 94 ? 11.434 8.628 -27.119 1.00 88.31 94 HIS A C 1
ATOM 814 O O . HIS A 1 94 ? 12.164 7.644 -27.235 1.00 88.31 94 HIS A O 1
ATOM 820 N N . MET A 1 95 ? 10.471 8.928 -27.994 1.00 94.69 95 MET A N 1
ATOM 821 C CA . MET A 1 95 ? 10.175 8.111 -29.175 1.00 94.69 95 MET A CA 1
ATOM 822 C C . MET A 1 95 ? 11.341 8.089 -30.166 1.00 94.69 95 MET A C 1
ATOM 824 O O . MET A 1 95 ? 11.763 7.009 -30.569 1.00 94.69 95 MET A O 1
ATOM 828 N N . ALA A 1 96 ? 11.955 9.239 -30.455 1.00 95.19 96 ALA A N 1
ATOM 829 C CA . ALA A 1 96 ? 13.128 9.308 -31.328 1.00 95.19 96 ALA A CA 1
ATOM 830 C C . ALA A 1 96 ? 14.298 8.450 -30.808 1.00 95.19 96 ALA A C 1
ATOM 832 O O . ALA A 1 96 ? 14.935 7.724 -31.571 1.00 95.19 96 ALA A O 1
ATOM 833 N N . LYS A 1 97 ? 14.556 8.478 -29.491 1.00 92.31 97 LYS A N 1
ATOM 834 C CA . LYS A 1 97 ? 15.592 7.639 -28.870 1.00 92.31 97 LYS A CA 1
ATOM 835 C C . LYS A 1 97 ? 15.257 6.147 -28.965 1.00 92.31 97 LYS A C 1
ATOM 837 O O . LYS A 1 97 ? 16.148 5.340 -29.214 1.00 92.31 97 LYS A O 1
ATOM 842 N N . LEU A 1 98 ? 13.993 5.773 -28.761 1.00 93.44 98 LEU A N 1
ATOM 843 C CA . LEU A 1 98 ? 13.546 4.385 -28.904 1.00 93.44 98 LEU A CA 1
ATOM 844 C C . LEU A 1 98 ? 13.718 3.890 -30.343 1.00 93.44 98 LEU A C 1
ATOM 846 O O . LEU A 1 98 ? 14.255 2.803 -30.546 1.00 93.44 98 LEU A O 1
ATOM 850 N N . GLU A 1 99 ? 13.333 4.694 -31.335 1.00 95.06 99 GLU A N 1
ATOM 851 C CA . GLU A 1 99 ? 13.540 4.370 -32.749 1.00 95.06 99 GLU A CA 1
ATOM 852 C C . GLU A 1 99 ? 15.022 4.169 -33.081 1.00 95.06 99 GLU A C 1
ATOM 854 O O . GLU A 1 99 ? 15.375 3.220 -33.783 1.00 95.06 99 GLU A O 1
ATOM 859 N N . GLU A 1 100 ? 15.904 5.025 -32.559 1.00 94.81 100 GLU A N 1
ATOM 860 C CA . GLU A 1 100 ? 17.349 4.881 -32.736 1.00 94.81 100 GLU A CA 1
ATOM 861 C C . GLU A 1 100 ? 17.864 3.563 -32.142 1.00 94.81 100 GLU A C 1
ATOM 863 O O . GLU A 1 100 ? 18.594 2.830 -32.813 1.00 94.81 100 GLU A O 1
ATOM 868 N N . MET A 1 101 ? 17.445 3.222 -30.919 1.00 94.19 101 MET A N 1
ATOM 869 C CA . MET A 1 101 ? 17.827 1.969 -30.262 1.00 94.19 101 MET A CA 1
ATOM 870 C C . MET A 1 101 ? 17.362 0.752 -31.070 1.00 94.19 101 MET A C 1
ATOM 872 O O . MET A 1 101 ? 18.154 -0.159 -31.300 1.00 94.19 101 MET A O 1
ATOM 876 N N . VAL A 1 102 ? 16.119 0.750 -31.564 1.00 94.56 102 VAL A N 1
ATOM 877 C CA . VAL A 1 102 ? 15.596 -0.335 -32.414 1.00 94.56 102 VAL A CA 1
ATOM 878 C C . VAL A 1 102 ? 16.419 -0.470 -33.697 1.00 94.56 102 VAL A C 1
ATOM 880 O O . VAL A 1 102 ? 16.818 -1.579 -34.050 1.00 94.56 102 VAL A O 1
ATOM 883 N N . ARG A 1 103 ? 16.749 0.646 -34.362 1.00 93.75 103 ARG A N 1
ATOM 884 C CA . ARG A 1 103 ? 17.598 0.638 -35.566 1.00 93.75 103 ARG A CA 1
ATOM 885 C C . ARG A 1 103 ? 19.000 0.093 -35.285 1.00 93.75 103 ARG A C 1
ATOM 887 O O . ARG A 1 103 ? 19.551 -0.610 -36.127 1.00 93.75 103 ARG A O 1
ATOM 894 N N . GLN A 1 104 ? 19.594 0.418 -34.136 1.00 91.12 104 GLN A N 1
ATOM 895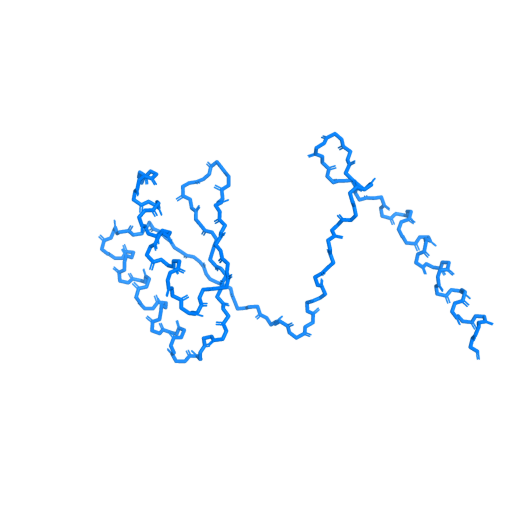 C CA . GLN A 1 104 ? 20.906 -0.105 -33.737 1.00 91.12 104 GLN A CA 1
ATOM 896 C C . GLN A 1 104 ? 20.853 -1.610 -33.451 1.00 91.12 104 GLN A C 1
ATOM 898 O O . GLN A 1 104 ? 21.720 -2.345 -33.914 1.00 91.12 104 GLN A O 1
ATOM 903 N N . PHE A 1 105 ? 19.817 -2.081 -32.753 1.00 90.31 105 PHE A N 1
ATOM 904 C CA . PHE A 1 105 ? 19.607 -3.510 -32.508 1.00 90.31 105 PHE A CA 1
ATOM 905 C C . PHE A 1 105 ? 19.441 -4.300 -33.810 1.00 90.31 105 PHE A C 1
ATOM 907 O O . PHE A 1 105 ? 20.082 -5.332 -33.975 1.00 90.31 105 PHE A O 1
ATOM 914 N N . GLN A 1 106 ? 18.648 -3.787 -34.755 1.00 86.62 106 GLN A N 1
ATOM 915 C CA . GLN A 1 106 ? 18.437 -4.420 -36.062 1.00 86.62 106 GLN A CA 1
ATOM 916 C C . GLN A 1 106 ? 19.698 -4.470 -36.930 1.00 86.62 106 GLN A C 1
ATOM 918 O O . GLN A 1 106 ? 19.828 -5.371 -37.744 1.00 86.62 106 GLN A O 1
ATOM 923 N N . LYS A 1 107 ? 20.620 -3.510 -36.783 1.00 78.75 107 LYS A N 1
ATOM 924 C CA . LYS A 1 107 ? 21.906 -3.517 -37.503 1.00 78.75 107 LYS A CA 1
ATOM 925 C C . LYS A 1 107 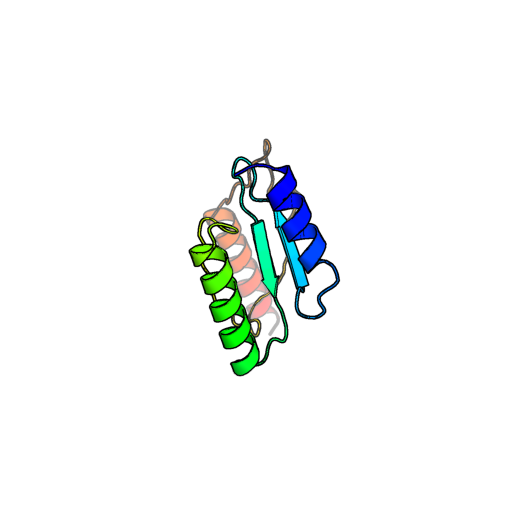? 22.928 -4.497 -36.923 1.00 78.75 107 LYS A C 1
ATOM 927 O O . LYS A 1 107 ? 23.882 -4.832 -37.616 1.00 78.75 107 LYS A O 1
ATOM 932 N N . ASN A 1 108 ? 22.758 -4.891 -35.662 1.00 71.38 108 ASN A N 1
ATOM 933 C CA . ASN A 1 108 ? 23.693 -5.739 -34.921 1.00 71.38 108 ASN A CA 1
ATOM 934 C C . ASN A 1 108 ? 23.202 -7.197 -34.769 1.00 71.38 108 ASN A C 1
ATOM 936 O O . ASN A 1 108 ? 23.883 -7.983 -34.112 1.00 71.38 108 ASN A O 1
ATOM 940 N N . SER A 1 109 ? 22.030 -7.542 -35.321 1.00 55.41 109 SER A N 1
ATOM 941 C CA . SER A 1 109 ? 21.523 -8.920 -35.497 1.00 55.41 109 SER A CA 1
ATOM 942 C C . SER A 1 109 ? 21.702 -9.370 -36.938 1.00 55.41 109 SER A C 1
ATOM 944 O O . SER A 1 109 ? 21.895 -10.588 -37.132 1.00 55.41 109 SER A O 1
#

Sequence (109 aa):
YDNEQLAKFANSLLDKHFIWSLGKILRENALIVVSRCIPRKEFRNFVDFLSDLARKQIVKDYTYWLFDYADVSQQPIPYNLFRKNRWIYEHEKHMAKLEEMVRQFQKNS

pLDDT: mean 84.87, std 8.75, range [55.41, 95.19]

Mean predicted aligned error: 10.05 Å